Protein AF-A0A661TRE4-F1 (afdb_monomer_lite)

Radius of gyration: 36.63 Å; chains: 1; bounding box: 64×90×89 Å

Secondary structure (DSSP, 8-state):
-HHHHHHHHHHHHHHHHHHHHHHHHTTTHHHHHHHHHHTTTSEEEEEEE-SS--EEEEEEEETTEEEEEETTEEEEEE--TT---EEETTEEEEEEETTTTEEB-TTSPBP----HHHHHHHHHHHHHHHHHHHHHHHHHHHHHHHHHHHHHHHHHHHHHHHHHHHHHHHHHHHHTS--

Foldseek 3Di:
DVVVVVVVVVVVVVVVVVVVVVCVVVQCQVVQVVVQVVVVAQKEWEWEDDPPDIHIHIFGQDPQWTWTDDVVDIATWHHDPQFDFDADPNGTYWYAYNVQRATQGPVRDGDNTDPRVVVVVVVVCVVCVVVVVVVVVVVVVVVVVVVVVVVVVVVVVVVVVVVVVVVVVVVVVVVVVPD

Sequence (179 aa):
MNDFYYFLISGAVLMCVPIFFIAFFQAGFFLAWLKAKSSRGKRVLIKLLKPVRDDFTTGIIEQGFLVFGKKGNMRRIKLDNKTRIYQAWGVRGIDIHDELNAPLGADFKGVAGFDAEAFENLLTRALYRPALEENKEKMILIAIIIVGVLVVVCLGLLWSVQGQVSALGNVGTITSVVV

pLDDT: mean 81.38, std 12.64, range [40.72, 96.25]

Structure (mmCIF, N/CA/C/O backbone):
data_AF-A0A661TRE4-F1
#
_entry.id   AF-A0A661TRE4-F1
#
loop_
_atom_site.group_PDB
_atom_site.id
_atom_site.type_symbol
_atom_site.label_atom_id
_atom_site.label_alt_id
_atom_site.label_comp_id
_atom_site.label_asym_id
_atom_site.label_entity_id
_atom_site.label_seq_id
_atom_site.pdbx_PDB_ins_code
_atom_site.Cartn_x
_atom_site.Cartn_y
_atom_site.Cartn_z
_atom_site.occupancy
_atom_site.B_iso_or_equiv
_atom_site.auth_seq_id
_atom_site.auth_comp_id
_atom_site.auth_asym_id
_atom_site.auth_atom_id
_atom_site.pdbx_PDB_model_num
ATOM 1 N N . MET A 1 1 ? 34.792 -23.489 -25.581 1.00 69.38 1 MET A N 1
ATOM 2 C CA . MET A 1 1 ? 33.993 -23.282 -24.346 1.00 69.38 1 MET A CA 1
ATOM 3 C C . MET A 1 1 ? 33.406 -21.877 -24.280 1.00 69.38 1 MET A C 1
ATOM 5 O O . MET A 1 1 ? 32.226 -21.770 -23.991 1.00 69.38 1 MET A O 1
ATOM 9 N N . ASN A 1 2 ? 34.160 -20.822 -24.609 1.00 76.19 2 ASN A N 1
ATOM 10 C CA . ASN A 1 2 ? 33.664 -19.435 -24.574 1.00 76.19 2 ASN A CA 1
ATOM 11 C C . ASN A 1 2 ? 32.440 -19.184 -25.480 1.00 76.19 2 ASN A C 1
ATOM 13 O O . ASN A 1 2 ? 31.482 -18.563 -25.034 1.00 76.19 2 ASN A O 1
ATOM 17 N N . ASP A 1 3 ? 32.405 -19.754 -26.688 1.00 84.50 3 ASP A N 1
ATOM 18 C CA . ASP A 1 3 ? 31.278 -19.577 -27.628 1.00 84.50 3 ASP A CA 1
ATOM 19 C C . ASP A 1 3 ? 29.953 -20.133 -27.099 1.00 84.50 3 ASP A C 1
ATOM 21 O O . ASP A 1 3 ? 28.890 -19.550 -27.306 1.00 84.50 3 ASP A O 1
ATOM 25 N N . PHE A 1 4 ? 30.020 -21.229 -26.341 1.00 87.44 4 PHE A N 1
ATOM 26 C CA . PHE A 1 4 ? 28.850 -21.807 -25.687 1.00 87.44 4 PHE A CA 1
ATOM 27 C C . PHE A 1 4 ? 28.277 -20.857 -24.625 1.00 87.44 4 PHE A C 1
ATOM 29 O O . PHE A 1 4 ? 27.063 -20.674 -24.551 1.00 87.44 4 PHE A O 1
ATOM 36 N N . TYR A 1 5 ? 29.140 -20.189 -23.851 1.00 88.44 5 TYR A N 1
ATOM 37 C CA . TYR A 1 5 ? 28.702 -19.180 -22.885 1.00 88.44 5 TYR A CA 1
ATOM 38 C C . TYR A 1 5 ? 28.086 -17.956 -23.573 1.00 88.44 5 TYR A C 1
ATOM 40 O O . TYR A 1 5 ? 27.044 -17.481 -23.126 1.00 88.44 5 TYR A O 1
ATOM 48 N N . TYR A 1 6 ? 28.658 -17.476 -24.682 1.00 88.19 6 TYR A N 1
ATOM 49 C CA . TYR A 1 6 ? 28.082 -16.359 -25.443 1.00 88.19 6 TYR A CA 1
ATOM 50 C C . TYR A 1 6 ? 26.713 -16.697 -26.038 1.00 88.19 6 TYR A C 1
ATOM 52 O O . TYR A 1 6 ? 25.804 -15.864 -26.005 1.00 88.19 6 TYR A O 1
ATOM 60 N N . PHE A 1 7 ? 26.526 -17.925 -26.523 1.00 90.25 7 PHE A N 1
ATOM 61 C CA . PHE A 1 7 ? 25.229 -18.393 -27.008 1.00 90.25 7 PHE A CA 1
ATOM 62 C C . PHE A 1 7 ? 24.186 -18.452 -25.881 1.00 90.25 7 PHE A C 1
ATOM 64 O O . PHE A 1 7 ? 23.068 -17.961 -26.032 1.00 90.25 7 PHE A O 1
ATOM 71 N N . LEU A 1 8 ? 24.566 -18.978 -24.714 1.00 91.25 8 LEU A N 1
ATOM 72 C CA . LEU A 1 8 ? 23.664 -19.105 -23.568 1.00 91.25 8 LEU A CA 1
ATOM 73 C C . LEU A 1 8 ? 23.269 -17.727 -23.007 1.00 91.25 8 LEU A C 1
ATOM 75 O O . LEU A 1 8 ? 22.093 -17.471 -22.746 1.00 91.25 8 LEU A O 1
ATOM 79 N N . ILE A 1 9 ? 24.233 -16.809 -22.893 1.00 90.81 9 ILE A N 1
ATOM 80 C CA . ILE A 1 9 ? 23.998 -15.436 -22.427 1.00 90.81 9 ILE A CA 1
ATOM 81 C C . ILE A 1 9 ? 23.138 -14.656 -23.427 1.00 90.81 9 ILE A C 1
ATOM 83 O O . ILE A 1 9 ? 22.170 -14.018 -23.018 1.00 90.81 9 ILE A O 1
ATOM 87 N N . SER A 1 10 ? 23.445 -14.714 -24.727 1.00 86.31 10 SER A N 1
ATOM 88 C CA . SER A 1 10 ? 22.663 -13.994 -25.743 1.00 86.31 10 SER A CA 1
ATOM 89 C C . SER A 1 10 ? 21.219 -14.495 -25.816 1.00 86.31 10 SER A C 1
ATOM 91 O O . SER A 1 10 ? 20.303 -13.674 -25.865 1.00 86.31 10 SER A O 1
ATOM 93 N N . GLY A 1 11 ? 20.991 -15.808 -25.704 1.00 89.50 11 GLY A N 1
ATOM 94 C CA . GLY A 1 11 ? 19.648 -16.383 -25.604 1.00 89.50 11 GLY A CA 1
ATOM 95 C C . GLY A 1 11 ? 18.879 -15.900 -24.369 1.00 89.50 11 GLY A C 1
ATOM 96 O O . GLY A 1 11 ? 17.719 -15.499 -24.480 1.00 89.50 11 GLY A O 1
ATOM 97 N N . ALA A 1 12 ? 19.529 -15.862 -23.201 1.00 89.38 12 ALA A N 1
ATOM 98 C CA . ALA A 1 12 ? 18.910 -15.368 -21.971 1.00 89.38 12 ALA A CA 1
ATOM 99 C C . ALA A 1 12 ? 18.544 -13.876 -22.061 1.00 89.38 12 ALA A C 1
ATOM 101 O O . ALA A 1 12 ? 17.445 -13.484 -21.668 1.00 89.38 12 ALA A O 1
ATOM 102 N N . VAL A 1 13 ? 19.426 -13.042 -22.622 1.00 91.50 13 VAL A N 1
ATOM 103 C CA . VAL A 1 13 ? 19.155 -11.610 -22.830 1.00 91.50 13 VAL A CA 1
ATOM 104 C C . VAL A 1 13 ? 17.963 -11.421 -23.767 1.00 91.50 13 VAL A C 1
ATOM 106 O O . VAL A 1 13 ? 17.049 -10.662 -23.446 1.00 91.50 13 VAL A O 1
ATOM 109 N N . LEU A 1 14 ? 17.929 -12.152 -24.882 1.00 92.44 14 LEU A N 1
ATOM 110 C CA . LEU A 1 14 ? 16.877 -12.031 -25.890 1.00 92.44 14 LEU A CA 1
ATOM 111 C C . LEU A 1 14 ? 15.501 -12.450 -25.344 1.00 92.44 14 LEU A C 1
ATOM 113 O O . LEU A 1 14 ? 14.496 -11.842 -25.705 1.00 92.44 14 LEU A O 1
ATOM 117 N N . MET A 1 15 ? 15.450 -13.404 -24.405 1.00 87.81 15 MET A N 1
ATOM 118 C CA . MET A 1 15 ? 14.222 -13.755 -23.676 1.00 87.81 15 MET A CA 1
ATOM 119 C C . MET A 1 15 ? 13.816 -12.719 -22.616 1.00 87.81 15 MET A C 1
ATOM 121 O O . MET A 1 15 ? 12.625 -12.480 -22.413 1.00 87.81 15 MET A O 1
ATOM 125 N N . CYS A 1 16 ? 14.774 -12.082 -21.942 1.00 86.75 16 CYS A N 1
ATOM 126 C CA . CYS A 1 16 ? 14.491 -11.102 -20.888 1.00 86.75 16 CYS A CA 1
ATOM 127 C C . CYS A 1 16 ? 13.949 -9.770 -21.427 1.00 86.75 16 CYS A C 1
ATOM 129 O O . CYS A 1 16 ? 13.103 -9.151 -20.779 1.00 86.75 16 CYS A O 1
ATOM 131 N N . VAL A 1 17 ? 14.398 -9.330 -22.606 1.00 85.31 17 VAL A N 1
ATOM 132 C CA . VAL A 1 17 ? 13.984 -8.056 -23.223 1.00 85.31 17 VAL A CA 1
ATOM 133 C C . VAL A 1 17 ? 12.457 -7.922 -23.370 1.00 85.31 17 VAL A C 1
ATOM 135 O O . VAL A 1 17 ? 11.907 -6.954 -22.842 1.00 85.31 17 VAL A O 1
ATOM 138 N N . PRO A 1 18 ? 11.719 -8.853 -24.007 1.00 86.56 18 PRO A N 1
ATOM 139 C CA . PRO A 1 18 ? 10.269 -8.720 -24.153 1.00 86.56 18 PRO A CA 1
ATOM 140 C C . PRO A 1 18 ? 9.530 -8.769 -22.809 1.00 86.56 18 PRO A C 1
ATOM 142 O O . PRO A 1 18 ? 8.563 -8.032 -22.623 1.00 86.56 18 PRO A O 1
ATOM 145 N N . ILE A 1 19 ? 10.003 -9.564 -21.842 1.00 83.19 19 ILE A N 1
ATOM 146 C CA . ILE A 1 19 ? 9.431 -9.604 -20.484 1.00 83.19 19 ILE A CA 1
ATOM 147 C C . ILE A 1 19 ? 9.577 -8.237 -19.810 1.00 83.19 19 ILE A C 1
ATOM 149 O O . ILE A 1 19 ? 8.630 -7.741 -19.198 1.00 83.19 19 ILE A O 1
ATOM 153 N N . PHE A 1 20 ? 10.742 -7.606 -19.960 1.00 83.69 20 PHE A N 1
ATOM 154 C CA . PHE A 1 20 ? 10.994 -6.269 -19.439 1.00 83.69 20 PHE A CA 1
ATOM 155 C C . PHE A 1 20 ? 10.074 -5.226 -20.085 1.00 83.69 20 PHE A C 1
ATOM 157 O O . PHE A 1 20 ? 9.472 -4.427 -19.371 1.00 83.69 20 PHE A O 1
ATOM 164 N N . PHE A 1 21 ? 9.890 -5.269 -21.408 1.00 84.38 21 PHE A N 1
ATOM 165 C CA . PHE A 1 21 ? 8.959 -4.375 -22.103 1.00 84.38 21 PHE A CA 1
ATOM 166 C C . PHE A 1 21 ? 7.513 -4.571 -21.639 1.00 84.38 21 PHE A C 1
ATOM 168 O O . PHE A 1 21 ? 6.842 -3.591 -21.323 1.00 84.38 21 PHE A O 1
ATOM 175 N N . ILE A 1 22 ? 7.036 -5.813 -21.522 1.00 81.75 22 ILE A N 1
ATOM 176 C CA . ILE A 1 22 ? 5.688 -6.104 -21.010 1.00 81.75 22 ILE A CA 1
ATOM 177 C C . ILE A 1 22 ? 5.530 -5.561 -19.584 1.00 81.75 22 ILE A C 1
ATOM 179 O O . ILE A 1 22 ? 4.544 -4.885 -19.290 1.00 81.75 22 ILE A O 1
ATOM 183 N N . ALA A 1 23 ? 6.516 -5.786 -18.712 1.00 79.00 23 ALA A N 1
ATOM 184 C CA . ALA A 1 23 ? 6.497 -5.275 -17.344 1.00 79.00 23 ALA A CA 1
ATOM 185 C C . ALA A 1 23 ? 6.497 -3.735 -17.291 1.00 79.00 23 ALA A C 1
ATOM 187 O O . ALA A 1 23 ? 5.795 -3.155 -16.459 1.00 79.00 23 ALA A O 1
ATOM 188 N N . PHE A 1 24 ? 7.236 -3.079 -18.192 1.00 79.19 24 PHE A N 1
ATOM 189 C CA . PHE A 1 24 ? 7.282 -1.623 -18.319 1.00 79.19 24 PHE A CA 1
ATOM 190 C C . PHE A 1 24 ? 5.940 -1.047 -18.799 1.00 79.19 24 PHE A C 1
ATOM 192 O O . PHE A 1 24 ? 5.417 -0.103 -18.203 1.00 79.19 24 PHE A O 1
ATOM 199 N N . PHE A 1 25 ? 5.323 -1.653 -19.818 1.00 82.56 25 PHE A N 1
ATOM 200 C CA . PHE A 1 25 ? 4.023 -1.218 -20.336 1.00 82.56 25 PHE A CA 1
ATOM 201 C C . PHE A 1 25 ? 2.877 -1.445 -19.346 1.00 82.56 25 PHE A C 1
ATOM 203 O O . PHE A 1 25 ? 1.943 -0.645 -19.299 1.00 82.56 25 PHE A O 1
ATOM 210 N N . GLN A 1 26 ? 2.953 -2.478 -18.508 1.00 81.75 26 GLN A N 1
ATOM 211 C CA . GLN A 1 26 ? 1.895 -2.849 -17.567 1.00 81.75 26 GLN A CA 1
ATOM 212 C C . GLN A 1 26 ? 1.827 -1.997 -16.277 1.00 81.75 26 GLN A C 1
ATOM 214 O O . GLN A 1 26 ? 1.161 -2.403 -15.328 1.00 81.75 26 GLN A O 1
ATOM 219 N N . ALA A 1 27 ? 2.474 -0.822 -16.216 1.00 70.25 27 ALA A N 1
ATOM 220 C CA . ALA A 1 27 ? 2.388 0.132 -15.089 1.00 70.25 27 ALA A CA 1
ATOM 221 C C . ALA A 1 27 ? 2.507 -0.509 -13.693 1.00 70.25 27 ALA A C 1
ATOM 223 O O . ALA A 1 27 ? 1.772 -0.185 -12.767 1.00 70.25 27 ALA A O 1
ATOM 224 N N . GLY A 1 28 ? 3.435 -1.453 -13.533 1.00 81.06 28 GLY A N 1
ATOM 225 C CA . GLY A 1 28 ? 3.686 -2.078 -12.235 1.00 81.06 28 GLY A CA 1
ATOM 226 C C . GLY A 1 28 ? 2.735 -3.218 -11.855 1.00 81.06 28 GLY A C 1
ATOM 227 O O . GLY A 1 28 ? 2.978 -3.845 -10.822 1.00 81.06 28 GLY A O 1
ATOM 228 N N . PHE A 1 29 ? 1.749 -3.582 -12.692 1.00 90.94 29 PHE A N 1
ATOM 229 C CA . PHE A 1 29 ? 0.910 -4.774 -12.481 1.00 90.94 29 PHE A CA 1
ATOM 230 C C . PHE A 1 29 ? 1.757 -6.026 -12.275 1.00 90.94 29 PHE A C 1
ATOM 232 O O . PHE A 1 29 ? 1.564 -6.732 -11.291 1.00 90.94 29 PHE A O 1
ATOM 239 N N . PHE A 1 30 ? 2.728 -6.282 -13.158 1.00 90.19 30 PHE A N 1
ATOM 240 C CA . PHE A 1 30 ? 3.545 -7.493 -13.090 1.00 90.19 30 PHE A CA 1
ATOM 241 C C . PHE A 1 30 ? 4.301 -7.606 -11.760 1.00 90.19 30 PHE A C 1
ATOM 243 O O . PHE A 1 30 ? 4.285 -8.655 -11.120 1.00 90.19 30 PHE A O 1
ATOM 250 N N . LEU A 1 31 ? 4.912 -6.510 -11.298 1.00 90.50 31 LEU A N 1
ATOM 251 C CA . LEU A 1 31 ? 5.645 -6.485 -10.032 1.00 90.50 31 LEU A CA 1
ATOM 252 C C . LEU A 1 31 ? 4.707 -6.609 -8.826 1.00 90.50 31 LEU A C 1
ATOM 254 O O . LEU A 1 31 ? 5.017 -7.340 -7.883 1.00 90.50 31 LEU A O 1
ATOM 258 N N . ALA A 1 32 ? 3.554 -5.937 -8.852 1.00 92.94 32 ALA A N 1
ATOM 259 C CA . ALA A 1 32 ? 2.545 -6.051 -7.804 1.00 92.94 32 ALA A CA 1
ATOM 260 C C . ALA A 1 32 ? 1.974 -7.478 -7.732 1.00 92.94 32 ALA A C 1
ATOM 262 O O . ALA A 1 32 ? 1.893 -8.064 -6.650 1.00 92.94 32 ALA A O 1
ATOM 263 N N . TRP A 1 33 ? 1.664 -8.079 -8.881 1.00 94.00 33 TRP A N 1
ATOM 264 C CA . TRP A 1 33 ? 1.201 -9.458 -8.998 1.00 94.00 33 TRP A CA 1
ATOM 265 C C . TRP A 1 33 ? 2.259 -10.448 -8.513 1.00 94.00 33 TRP A C 1
ATOM 267 O O . TRP A 1 33 ? 1.956 -11.293 -7.673 1.00 94.00 33 TRP A O 1
ATOM 277 N N . LEU A 1 34 ? 3.513 -10.313 -8.953 1.00 92.94 34 LEU A N 1
ATOM 278 C CA . LEU A 1 34 ? 4.613 -11.183 -8.536 1.00 92.94 34 LEU A CA 1
ATOM 279 C C . LEU A 1 34 ? 4.831 -11.104 -7.018 1.00 92.94 34 LEU A C 1
ATOM 281 O O . LEU A 1 34 ? 4.997 -12.123 -6.342 1.00 92.94 34 LEU A O 1
ATOM 285 N N . LYS A 1 35 ? 4.758 -9.897 -6.449 1.00 93.06 35 LYS A N 1
ATOM 286 C CA . LYS A 1 35 ? 4.850 -9.647 -5.004 1.00 93.06 35 LYS A CA 1
ATOM 287 C C . LYS A 1 35 ? 3.658 -10.219 -4.228 1.00 93.06 35 LYS A C 1
ATOM 289 O O . LYS A 1 35 ? 3.837 -10.706 -3.111 1.00 93.06 35 LYS A O 1
ATOM 294 N N . ALA A 1 36 ? 2.452 -10.187 -4.792 1.00 94.31 36 ALA A N 1
ATOM 295 C CA . ALA A 1 36 ? 1.279 -10.832 -4.208 1.00 94.31 36 ALA A CA 1
ATOM 296 C C . ALA A 1 36 ? 1.388 -12.366 -4.285 1.00 94.31 36 ALA A C 1
ATOM 298 O O . ALA A 1 36 ? 1.178 -13.051 -3.283 1.00 94.31 36 ALA A O 1
ATOM 299 N N . LYS A 1 37 ? 1.811 -12.914 -5.429 1.00 94.75 37 LYS A N 1
ATOM 300 C CA . LYS A 1 37 ? 1.960 -14.356 -5.666 1.00 94.75 37 LYS A CA 1
ATOM 301 C C . LYS A 1 37 ? 3.023 -14.981 -4.764 1.00 94.75 37 LYS A C 1
ATOM 303 O O . LYS A 1 37 ? 2.757 -15.979 -4.097 1.00 94.75 37 LYS A O 1
ATOM 308 N N . SER A 1 38 ? 4.193 -14.351 -4.680 1.00 94.69 38 SER A N 1
ATOM 309 C CA . SER A 1 38 ? 5.295 -14.773 -3.800 1.00 94.69 38 SER A CA 1
ATOM 310 C C . SER A 1 38 ? 4.930 -14.737 -2.313 1.00 94.69 38 SER A C 1
ATOM 312 O O . SER A 1 38 ? 5.476 -15.512 -1.533 1.00 94.69 38 SER A O 1
ATOM 314 N N . SER A 1 39 ? 3.960 -13.907 -1.910 1.00 92.31 39 SER A N 1
ATOM 315 C CA . SER A 1 39 ? 3.514 -13.810 -0.513 1.00 92.31 39 SER A CA 1
ATOM 316 C C . SER A 1 39 ? 2.688 -15.005 -0.014 1.00 92.31 39 SER A C 1
ATOM 318 O O . SER A 1 39 ? 2.327 -15.032 1.164 1.00 92.31 39 SER A O 1
ATOM 320 N N . ARG A 1 40 ? 2.363 -15.972 -0.889 1.00 91.38 40 ARG A N 1
ATOM 321 C CA . ARG A 1 40 ? 1.560 -17.170 -0.574 1.00 91.38 40 ARG A CA 1
ATOM 322 C C . ARG A 1 40 ? 0.210 -16.843 0.085 1.00 91.38 40 ARG A C 1
ATOM 324 O O . ARG A 1 40 ? -0.224 -17.529 1.002 1.00 91.38 40 ARG A O 1
ATOM 331 N N . GLY A 1 41 ? -0.443 -15.771 -0.367 1.00 87.31 41 GLY A N 1
ATOM 332 C CA . GLY A 1 41 ? -1.778 -15.375 0.098 1.00 87.31 41 GLY A CA 1
ATOM 333 C C . GLY A 1 41 ? -1.810 -14.405 1.28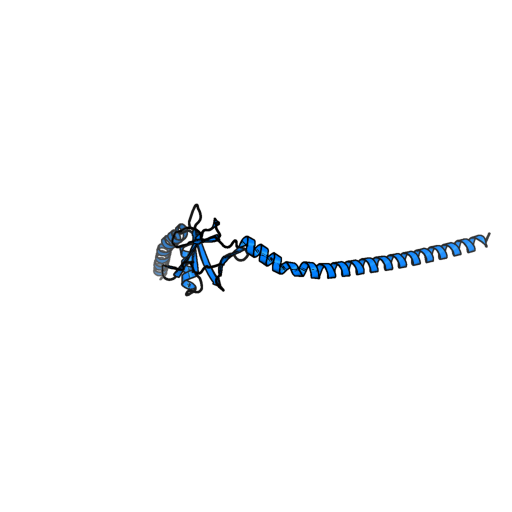2 1.00 87.31 41 GLY A C 1
ATOM 334 O O . GLY A 1 41 ? -2.899 -13.990 1.671 1.00 87.31 41 GLY A O 1
ATOM 335 N N . LYS A 1 42 ? -0.654 -13.992 1.825 1.00 91.50 42 LYS A N 1
ATOM 336 C CA . LYS A 1 42 ? -0.587 -12.949 2.868 1.00 91.50 42 LYS A CA 1
ATOM 337 C C . LYS A 1 42 ? -0.894 -11.549 2.332 1.00 91.50 42 LYS A C 1
ATOM 339 O O . LYS A 1 42 ? -1.418 -10.713 3.059 1.00 91.50 42 LYS A O 1
ATOM 344 N N . ARG A 1 43 ? -0.537 -11.280 1.073 1.00 95.56 43 ARG A N 1
ATOM 345 C CA . ARG A 1 43 ? -0.802 -10.007 0.396 1.00 95.56 43 ARG A CA 1
ATOM 346 C C . ARG A 1 43 ? -1.921 -10.149 -0.617 1.00 95.56 43 ARG A C 1
ATOM 348 O O . ARG A 1 43 ? -2.097 -11.198 -1.235 1.00 95.56 43 ARG A O 1
ATOM 355 N N . VAL A 1 44 ? -2.623 -9.045 -0.806 1.00 95.44 44 VAL A N 1
ATOM 356 C CA . VAL A 1 44 ? -3.715 -8.898 -1.760 1.00 95.44 44 VAL A CA 1
ATOM 357 C C . VAL A 1 44 ? -3.276 -7.913 -2.835 1.00 95.44 44 VAL A C 1
ATOM 359 O O . VAL A 1 44 ? -2.640 -6.900 -2.534 1.00 95.44 44 VAL A O 1
ATOM 362 N N . LEU A 1 45 ? -3.566 -8.243 -4.089 1.00 96.25 45 LEU A N 1
ATOM 363 C CA . LEU A 1 45 ? -3.378 -7.351 -5.222 1.00 96.25 45 LEU A CA 1
ATOM 364 C C . LEU A 1 45 ? -4.498 -6.311 -5.204 1.00 96.25 45 LEU A C 1
ATOM 366 O O . LEU A 1 45 ? -5.672 -6.656 -5.117 1.00 96.25 45 LEU A O 1
ATOM 370 N N . ILE A 1 46 ? -4.132 -5.042 -5.263 1.00 95.06 46 ILE A N 1
ATOM 371 C CA . ILE A 1 46 ? -5.063 -3.925 -5.238 1.00 95.06 46 ILE A CA 1
ATOM 372 C C . ILE A 1 46 ? -5.025 -3.258 -6.601 1.00 95.06 46 ILE A C 1
ATOM 374 O O . ILE A 1 46 ? -3.955 -2.831 -7.044 1.00 95.06 46 ILE A O 1
ATOM 378 N N . LYS A 1 47 ? -6.191 -3.141 -7.229 1.00 93.94 47 LYS A N 1
ATOM 379 C CA . LYS A 1 47 ? -6.403 -2.314 -8.411 1.00 93.94 47 LYS A CA 1
ATOM 380 C C . LYS A 1 47 ? -6.961 -0.964 -7.962 1.00 93.94 47 LYS A C 1
ATOM 382 O O . LYS A 1 47 ? -8.074 -0.897 -7.448 1.00 93.94 47 LYS A O 1
ATOM 387 N N . LEU A 1 48 ? -6.178 0.094 -8.127 1.00 92.69 48 LEU A N 1
ATOM 388 C CA . LEU A 1 48 ? -6.582 1.469 -7.854 1.00 92.69 48 LEU A CA 1
ATOM 389 C C . LEU A 1 48 ? -7.163 2.068 -9.131 1.00 92.69 48 LEU A C 1
ATOM 391 O O . LEU A 1 48 ? -6.439 2.305 -10.099 1.00 92.69 48 LEU A O 1
ATOM 395 N N . LEU A 1 49 ? -8.469 2.310 -9.119 1.00 90.62 49 LEU A N 1
ATOM 396 C CA . LEU A 1 49 ? -9.174 3.004 -10.183 1.00 90.62 49 LEU A CA 1
ATOM 397 C C . LEU A 1 49 ? -8.879 4.504 -10.056 1.00 90.62 49 LEU A C 1
ATOM 399 O O . LEU A 1 49 ? -9.301 5.141 -9.086 1.00 90.62 49 LEU A O 1
ATOM 403 N N . LYS A 1 50 ? -8.129 5.050 -11.016 1.00 88.81 50 LYS A N 1
ATOM 404 C CA . LYS A 1 50 ? -7.872 6.492 -11.155 1.00 88.81 50 LYS A CA 1
ATOM 405 C C . LYS A 1 50 ? -8.514 6.994 -12.452 1.00 88.81 50 LYS A C 1
ATOM 407 O O . LYS A 1 50 ? -8.606 6.211 -13.396 1.00 88.81 50 LYS A O 1
ATOM 412 N N . PRO A 1 51 ? -8.857 8.290 -12.564 1.00 84.38 51 PRO A N 1
ATOM 413 C CA . PRO A 1 51 ? -9.519 8.828 -13.758 1.00 84.38 51 PRO A CA 1
ATOM 414 C C . PRO A 1 51 ? -8.745 8.614 -15.065 1.00 84.38 51 PRO A C 1
ATOM 416 O O . PRO A 1 51 ? -9.341 8.443 -16.122 1.00 84.38 51 PRO A O 1
ATOM 419 N N . VAL A 1 52 ? -7.410 8.639 -14.997 1.00 84.44 52 VAL A N 1
ATOM 420 C CA . VAL A 1 52 ? -6.541 8.582 -16.184 1.00 84.44 52 VAL A CA 1
ATOM 421 C C . VAL A 1 52 ? -6.073 7.161 -16.487 1.00 84.44 52 VAL A C 1
ATOM 423 O O . VAL A 1 52 ? -5.985 6.768 -17.649 1.00 84.44 52 VAL A O 1
ATOM 426 N N . ARG A 1 53 ? -5.700 6.398 -15.455 1.00 83.94 53 ARG A N 1
ATOM 427 C CA . ARG A 1 53 ? -5.073 5.085 -15.622 1.00 83.94 53 ARG A CA 1
ATOM 428 C C . ARG A 1 53 ? -5.174 4.244 -14.360 1.00 83.94 53 ARG A C 1
ATOM 430 O O . ARG A 1 53 ? -4.790 4.705 -13.289 1.00 83.94 53 ARG A O 1
ATOM 437 N N . ASP A 1 54 ? -5.564 2.987 -14.527 1.00 89.69 54 ASP A N 1
ATOM 438 C CA . ASP A 1 54 ? -5.539 2.003 -13.449 1.00 89.69 54 ASP A CA 1
ATOM 439 C C . ASP A 1 54 ? -4.109 1.764 -12.951 1.00 89.69 54 ASP A C 1
ATOM 441 O O . ASP A 1 54 ? -3.187 1.514 -13.734 1.00 89.69 54 ASP A O 1
ATOM 445 N N . ASP A 1 55 ? -3.941 1.828 -11.636 1.00 91.25 55 ASP A N 1
ATOM 446 C CA . ASP A 1 55 ? -2.674 1.590 -10.951 1.00 91.25 55 ASP A CA 1
ATOM 447 C C . ASP A 1 55 ? -2.772 0.305 -10.118 1.00 91.25 55 ASP A C 1
ATOM 449 O O . ASP A 1 55 ? -3.848 -0.073 -9.649 1.00 91.25 55 ASP A O 1
ATOM 453 N N . PHE A 1 56 ? -1.654 -0.392 -9.935 1.00 93.19 56 PHE A N 1
ATOM 454 C CA . PHE A 1 56 ? -1.624 -1.682 -9.251 1.00 93.19 56 PHE A CA 1
ATOM 455 C C . PHE A 1 56 ? -0.640 -1.663 -8.094 1.00 93.19 56 PHE A C 1
ATOM 457 O O . PHE A 1 56 ? 0.550 -1.389 -8.243 1.00 93.19 56 PHE A O 1
ATOM 464 N N . THR A 1 57 ? -1.133 -2.028 -6.917 1.00 93.81 57 THR A N 1
ATOM 465 C CA . THR A 1 57 ? -0.321 -2.100 -5.704 1.00 93.81 57 THR A CA 1
ATOM 466 C C . THR A 1 57 ? -0.630 -3.360 -4.908 1.00 93.81 57 THR A C 1
ATOM 468 O O . THR A 1 57 ? -1.495 -4.156 -5.259 1.00 93.81 57 THR A O 1
ATOM 471 N N . THR A 1 58 ? 0.121 -3.590 -3.839 1.00 95.44 58 THR A N 1
ATOM 472 C CA . THR A 1 58 ? -0.104 -4.714 -2.926 1.00 95.44 58 THR A CA 1
ATOM 473 C C . THR A 1 58 ? -0.451 -4.192 -1.547 1.00 95.44 58 THR A C 1
ATOM 475 O O . THR A 1 58 ? 0.275 -3.338 -1.035 1.00 95.44 58 THR A O 1
ATOM 478 N N . GLY A 1 59 ? -1.471 -4.767 -0.922 1.00 95.19 59 GLY A N 1
ATOM 479 C CA . GLY A 1 59 ? -1.824 -4.506 0.469 1.00 95.19 59 GLY A CA 1
ATOM 480 C C . GLY A 1 59 ? -1.833 -5.765 1.323 1.00 95.19 59 GLY A C 1
ATOM 481 O O . GLY A 1 59 ? -1.631 -6.880 0.833 1.00 95.19 59 GLY A O 1
ATOM 482 N N . ILE A 1 60 ? -2.068 -5.571 2.613 1.00 95.31 60 ILE A N 1
ATOM 483 C CA . ILE A 1 60 ? -2.276 -6.630 3.601 1.00 95.31 60 ILE A CA 1
ATOM 484 C C . ILE A 1 60 ? -3.633 -6.374 4.254 1.00 95.31 60 ILE A C 1
ATOM 486 O O . ILE A 1 60 ? -4.001 -5.224 4.489 1.00 95.31 60 ILE A O 1
ATOM 490 N N . ILE A 1 61 ? -4.388 -7.441 4.504 1.00 93.69 61 ILE A N 1
ATOM 491 C CA . ILE A 1 61 ? -5.625 -7.360 5.278 1.00 93.69 61 ILE A CA 1
ATOM 492 C C . ILE A 1 61 ? -5.283 -7.679 6.730 1.00 93.69 61 ILE A C 1
ATOM 494 O O . ILE A 1 61 ? -4.912 -8.810 7.037 1.00 93.69 61 ILE A O 1
ATOM 498 N N . GLU A 1 62 ? -5.427 -6.697 7.612 1.00 92.06 62 GLU A N 1
ATOM 499 C CA . GLU A 1 62 ? -5.189 -6.836 9.048 1.00 92.06 62 GLU A CA 1
ATOM 500 C C . GLU A 1 62 ? -6.413 -6.318 9.803 1.00 92.06 62 GLU A C 1
ATOM 502 O O . GLU A 1 62 ? -6.847 -5.189 9.595 1.00 92.06 62 GLU A O 1
ATOM 507 N N . GLN A 1 63 ? -6.998 -7.158 10.663 1.00 90.94 63 GLN A N 1
ATOM 508 C CA . GLN A 1 63 ? -8.110 -6.778 11.552 1.00 90.94 63 GLN A CA 1
ATOM 509 C C . GLN A 1 63 ? -9.322 -6.141 10.834 1.00 90.94 63 GLN A C 1
ATOM 511 O O . GLN A 1 63 ? -9.963 -5.236 11.35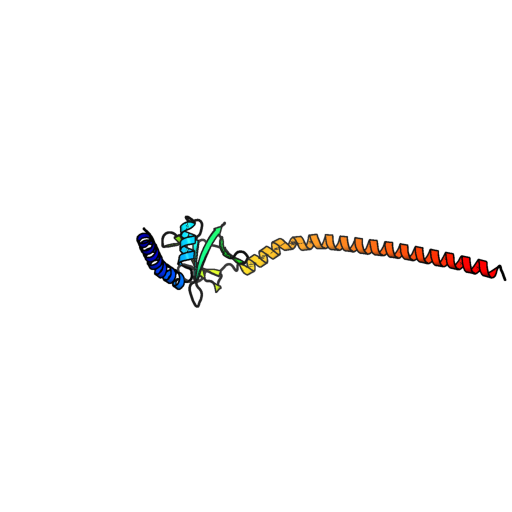9 1.00 90.94 63 GLN A O 1
ATOM 516 N N . GLY A 1 64 ? -9.642 -6.596 9.617 1.00 89.50 64 GLY A N 1
ATOM 517 C CA . GLY A 1 64 ? -10.751 -6.042 8.823 1.00 89.50 64 GLY A CA 1
ATOM 518 C C . GLY A 1 64 ? -10.424 -4.727 8.104 1.00 89.50 64 GLY A C 1
ATOM 519 O O . GLY A 1 64 ? -11.300 -4.135 7.478 1.00 89.50 64 GLY A O 1
ATOM 520 N N . PHE A 1 65 ? -9.169 -4.282 8.139 1.00 90.12 65 PHE A N 1
ATOM 521 C CA . PHE A 1 65 ? -8.679 -3.152 7.361 1.00 90.12 65 PHE A CA 1
ATOM 522 C C . PHE A 1 65 ? -7.759 -3.633 6.247 1.00 90.12 65 PHE A C 1
ATOM 524 O O . PHE A 1 65 ? -6.915 -4.508 6.434 1.00 90.12 65 PHE A O 1
ATOM 531 N N . LEU A 1 66 ? -7.903 -3.025 5.078 1.00 93.44 66 LEU A N 1
ATOM 532 C CA . LEU A 1 66 ? -6.953 -3.128 3.990 1.00 93.44 66 LEU A CA 1
ATOM 533 C C . LEU A 1 66 ? -5.900 -2.036 4.156 1.00 93.44 66 LEU A C 1
ATOM 535 O O . LEU A 1 66 ? -6.207 -0.850 4.050 1.00 93.44 66 LEU A O 1
ATOM 539 N N . VAL A 1 67 ? -4.663 -2.447 4.416 1.00 93.31 67 VAL A N 1
ATOM 540 C CA . VAL A 1 67 ? -3.521 -1.554 4.618 1.00 93.31 67 VAL A CA 1
ATOM 541 C C . VAL A 1 67 ? -2.611 -1.623 3.399 1.00 93.31 67 VAL A C 1
ATOM 543 O O . VAL A 1 67 ? -2.126 -2.698 3.033 1.00 93.31 67 VAL A O 1
ATOM 546 N N . PHE A 1 68 ? -2.370 -0.486 2.753 1.00 93.44 68 PHE A N 1
ATOM 547 C CA . PHE A 1 68 ? -1.518 -0.394 1.568 1.00 93.44 68 PHE A CA 1
ATOM 548 C C . PHE A 1 68 ? -0.884 0.992 1.444 1.00 93.44 68 PHE A C 1
ATOM 550 O O . PHE A 1 68 ? -1.393 1.971 1.972 1.00 93.44 68 PHE A O 1
ATOM 557 N N . GLY A 1 69 ? 0.246 1.086 0.746 1.00 88.44 69 GLY A N 1
ATOM 558 C CA . GLY A 1 69 ? 0.986 2.339 0.593 1.00 88.44 69 GLY A CA 1
ATOM 559 C C . GLY A 1 69 ? 2.486 2.159 0.793 1.00 88.44 69 GLY A C 1
ATOM 560 O O . GLY A 1 69 ? 2.997 1.037 0.875 1.00 88.44 69 GLY A O 1
ATOM 561 N N . LYS A 1 70 ? 3.209 3.278 0.834 1.00 84.00 70 LYS A N 1
ATOM 562 C CA . LYS A 1 70 ? 4.649 3.303 1.127 1.00 84.00 70 LYS A CA 1
ATOM 563 C C . LYS A 1 70 ? 4.861 3.581 2.616 1.00 84.00 70 LYS A C 1
ATOM 565 O O . LYS A 1 70 ? 4.004 4.154 3.283 1.00 84.00 70 LYS A O 1
ATOM 570 N N . LYS A 1 71 ? 6.024 3.192 3.146 1.00 76.31 71 LYS A N 1
ATOM 571 C CA . LYS A 1 71 ? 6.420 3.517 4.526 1.00 76.31 71 LYS A CA 1
ATOM 572 C C . LYS A 1 71 ? 6.360 5.044 4.712 1.00 76.31 71 LYS A C 1
ATOM 574 O O . LYS A 1 71 ? 7.040 5.753 3.980 1.00 76.31 71 LYS A O 1
ATOM 579 N N . GLY A 1 72 ? 5.527 5.518 5.640 1.00 74.62 72 GLY A N 1
ATOM 580 C CA . GLY A 1 72 ? 5.276 6.947 5.891 1.00 74.62 72 GLY A CA 1
ATOM 581 C C . GLY A 1 72 ? 3.997 7.521 5.262 1.00 74.62 72 GLY A C 1
ATOM 582 O O . GLY A 1 72 ? 3.595 8.608 5.645 1.00 74.62 72 GLY A O 1
ATOM 583 N N . ASN A 1 73 ? 3.337 6.803 4.347 1.00 82.81 73 ASN A N 1
ATOM 584 C CA . ASN A 1 73 ? 2.024 7.169 3.802 1.00 82.81 73 ASN A CA 1
ATOM 585 C C . ASN A 1 73 ? 1.209 5.886 3.569 1.00 82.81 73 ASN A C 1
ATOM 587 O O . ASN A 1 73 ? 1.108 5.368 2.450 1.00 82.81 73 ASN A O 1
ATOM 591 N N . MET A 1 74 ? 0.757 5.300 4.679 1.00 85.75 74 MET A N 1
ATOM 592 C CA . MET A 1 74 ? -0.009 4.057 4.704 1.00 85.75 74 MET A CA 1
ATOM 593 C C . MET A 1 74 ? -1.492 4.397 4.710 1.00 85.75 74 MET A C 1
ATOM 595 O O . MET A 1 74 ? -2.006 4.918 5.692 1.00 85.75 74 MET A O 1
ATOM 599 N N . ARG A 1 75 ? -2.197 4.033 3.646 1.00 87.56 75 ARG A N 1
ATOM 600 C CA . ARG A 1 75 ? -3.650 4.138 3.591 1.00 87.56 75 ARG A CA 1
ATOM 601 C C . ARG A 1 75 ? -4.276 2.923 4.255 1.00 87.56 75 ARG A C 1
ATOM 603 O O . ARG A 1 75 ? -3.811 1.791 4.083 1.00 87.56 75 ARG A O 1
ATOM 610 N N . ARG A 1 76 ? -5.339 3.165 5.018 1.00 89.38 76 ARG A N 1
ATOM 611 C CA . ARG A 1 76 ? -6.141 2.131 5.673 1.00 89.38 76 ARG A CA 1
ATOM 612 C C . ARG A 1 76 ? -7.585 2.279 5.240 1.00 89.38 76 ARG A C 1
ATOM 614 O O . ARG A 1 76 ? -8.200 3.303 5.502 1.00 89.38 76 ARG A O 1
ATOM 621 N N . ILE A 1 77 ? -8.124 1.249 4.606 1.00 89.12 77 ILE A N 1
ATOM 622 C CA . ILE A 1 77 ? -9.518 1.226 4.168 1.00 89.12 77 ILE A CA 1
ATOM 623 C C . ILE A 1 77 ? -10.240 0.140 4.948 1.00 89.12 77 ILE A C 1
ATOM 625 O O . ILE A 1 77 ? -9.817 -1.016 4.953 1.00 89.12 77 ILE A O 1
ATOM 629 N N . LYS A 1 78 ? -11.326 0.506 5.631 1.00 88.56 78 LYS A N 1
ATOM 630 C CA . LYS A 1 78 ? -12.171 -0.465 6.325 1.00 88.56 78 LYS A CA 1
ATOM 631 C C . LYS A 1 78 ? -12.867 -1.350 5.291 1.00 88.56 78 LYS A C 1
ATOM 633 O O . LYS A 1 78 ? -13.531 -0.843 4.390 1.00 88.56 78 LYS A O 1
ATOM 638 N N . LEU A 1 79 ? -12.717 -2.662 5.425 1.00 88.69 79 LEU A N 1
ATOM 639 C CA . LEU A 1 79 ? -13.427 -3.622 4.591 1.00 88.69 79 LEU A CA 1
ATOM 640 C C . LEU A 1 79 ? -14.801 -3.865 5.212 1.00 88.69 79 LEU A C 1
ATOM 642 O O . LEU A 1 79 ? -14.904 -4.367 6.329 1.00 88.69 79 LEU A O 1
ATOM 646 N N . ASP A 1 80 ? -15.854 -3.489 4.493 1.00 85.44 80 ASP A N 1
ATOM 647 C CA . ASP A 1 80 ? -17.217 -3.877 4.851 1.00 85.44 80 ASP A CA 1
ATOM 648 C C . ASP A 1 80 ? -17.502 -5.315 4.386 1.00 85.44 80 ASP A C 1
ATOM 650 O O . ASP A 1 80 ? -16.857 -5.807 3.456 1.00 85.44 80 ASP A O 1
ATOM 654 N N . ASN A 1 81 ? -18.513 -5.969 4.963 1.00 82.06 81 ASN A N 1
ATOM 655 C CA . ASN A 1 81 ? -18.953 -7.317 4.573 1.00 82.06 81 ASN A CA 1
ATOM 656 C C . ASN A 1 81 ? -19.385 -7.400 3.098 1.00 82.06 81 ASN A C 1
ATOM 658 O O . ASN A 1 81 ? -19.405 -8.478 2.512 1.00 82.06 81 ASN A O 1
ATOM 662 N N . LYS A 1 82 ? -19.713 -6.257 2.487 1.00 80.69 82 LYS A N 1
ATOM 663 C CA . LYS A 1 82 ? -20.056 -6.134 1.064 1.00 80.69 82 LYS A CA 1
ATOM 664 C C . LYS A 1 82 ? -18.834 -6.047 0.144 1.00 80.69 82 LYS A C 1
ATOM 666 O O . LYS A 1 82 ? -18.991 -6.065 -1.075 1.00 80.69 82 LYS A O 1
ATOM 671 N N . THR A 1 83 ? -17.627 -5.939 0.699 1.00 84.94 83 THR A N 1
ATOM 672 C CA . THR A 1 83 ? -16.399 -5.818 -0.091 1.00 84.94 83 THR A CA 1
ATOM 673 C C . THR A 1 83 ? -16.091 -7.138 -0.776 1.00 84.94 83 THR A C 1
ATOM 675 O O . THR A 1 83 ? -15.841 -8.156 -0.128 1.00 84.94 83 THR A O 1
ATOM 678 N N . ARG A 1 84 ? -16.066 -7.125 -2.107 1.00 85.00 84 ARG A N 1
ATOM 679 C CA . ARG A 1 84 ? -15.783 -8.324 -2.884 1.00 85.00 84 ARG A CA 1
ATOM 680 C C . ARG A 1 84 ? -14.279 -8.530 -3.000 1.00 85.00 84 ARG A C 1
ATOM 682 O O . ARG A 1 84 ? -13.593 -7.808 -3.715 1.00 85.00 84 ARG A O 1
ATOM 689 N N . ILE A 1 85 ? -13.780 -9.566 -2.334 1.00 91.75 85 ILE A N 1
ATOM 690 C CA . ILE A 1 85 ? -12.427 -10.071 -2.563 1.00 91.75 85 ILE A CA 1
ATOM 691 C C . ILE A 1 85 ? -12.534 -11.173 -3.610 1.00 91.75 85 ILE A C 1
ATOM 693 O O . ILE A 1 85 ? -13.118 -12.222 -3.343 1.00 91.75 85 ILE A O 1
ATOM 697 N N . TYR A 1 86 ? -11.996 -10.939 -4.800 1.00 93.00 86 TYR A N 1
ATOM 698 C CA . TYR A 1 86 ? -11.989 -11.935 -5.868 1.00 93.00 86 TYR A CA 1
ATOM 699 C C . TYR A 1 86 ? -10.641 -12.655 -5.934 1.00 93.00 86 TYR A C 1
ATOM 701 O O . TYR A 1 86 ? -9.654 -12.234 -5.330 1.00 93.00 86 TYR A O 1
ATOM 709 N N . GLN A 1 87 ? -10.591 -13.772 -6.653 1.00 92.44 87 GLN A N 1
ATOM 710 C CA . GLN A 1 87 ? -9.351 -14.484 -6.930 1.00 92.44 87 GLN A CA 1
ATOM 711 C C . GLN A 1 87 ? -9.133 -14.502 -8.439 1.00 92.44 87 GLN A C 1
ATOM 713 O O . GLN A 1 87 ? -9.930 -15.072 -9.177 1.00 92.44 87 GLN A O 1
ATOM 718 N N . ALA A 1 88 ? -8.058 -13.867 -8.894 1.00 87.88 88 ALA A N 1
ATOM 719 C CA . ALA A 1 88 ? -7.675 -13.809 -10.300 1.00 87.88 88 ALA A CA 1
ATOM 720 C C . ALA A 1 88 ? -6.192 -14.154 -10.430 1.00 87.88 88 ALA A C 1
ATOM 722 O O . ALA A 1 88 ? -5.389 -13.797 -9.568 1.00 87.88 88 ALA A O 1
ATOM 723 N N . TRP A 1 89 ? -5.822 -14.908 -11.470 1.00 89.62 89 TRP A N 1
ATOM 724 C CA . TRP A 1 89 ? -4.431 -15.325 -11.728 1.00 89.62 89 TRP A CA 1
ATOM 725 C C . TRP A 1 89 ? -3.730 -15.959 -10.508 1.00 89.62 89 TRP A C 1
ATOM 727 O O . TRP A 1 89 ? -2.524 -15.812 -10.285 1.00 89.62 89 TRP A O 1
ATOM 737 N N . GLY A 1 90 ? -4.511 -16.657 -9.677 1.00 91.19 90 GLY A N 1
ATOM 738 C CA . GLY A 1 90 ? -4.046 -17.317 -8.461 1.00 91.19 90 GLY A CA 1
ATOM 739 C C . GLY A 1 90 ? -3.540 -16.373 -7.363 1.00 91.19 90 GLY A C 1
ATOM 740 O O . GLY A 1 90 ? -2.729 -16.818 -6.547 1.00 91.19 90 GLY A O 1
ATOM 741 N N . VAL A 1 91 ? -3.987 -15.113 -7.347 1.00 94.94 91 VAL A N 1
ATOM 742 C CA . VAL A 1 91 ? -3.814 -14.145 -6.252 1.00 94.94 91 VAL A CA 1
ATOM 743 C C . VAL A 1 91 ? -5.171 -13.564 -5.842 1.00 94.94 91 VAL A C 1
ATOM 745 O O . VAL A 1 91 ? -6.102 -13.514 -6.645 1.00 94.94 91 VAL A O 1
ATOM 748 N N . ARG A 1 92 ? -5.306 -13.149 -4.578 1.00 95.31 92 ARG A N 1
ATOM 749 C CA . ARG A 1 92 ? -6.496 -12.420 -4.113 1.00 95.31 92 ARG A CA 1
ATOM 750 C C . ARG A 1 92 ? -6.424 -10.983 -4.626 1.00 95.31 92 ARG A C 1
ATOM 752 O O . ARG A 1 92 ? -5.360 -10.375 -4.518 1.00 95.31 92 ARG A O 1
ATOM 759 N N . GLY A 1 93 ? -7.526 -10.473 -5.159 1.00 94.38 93 GLY A N 1
ATOM 760 C CA . GLY A 1 93 ? -7.674 -9.141 -5.734 1.00 94.38 93 GLY A CA 1
ATOM 761 C C . GLY A 1 93 ? -8.775 -8.334 -5.044 1.00 94.38 93 GLY A C 1
ATOM 762 O O . GLY A 1 93 ? -9.783 -8.905 -4.618 1.00 94.38 93 GLY A O 1
ATOM 763 N N . ILE A 1 94 ? -8.566 -7.024 -4.917 1.00 94.75 94 ILE A N 1
ATOM 764 C CA . ILE A 1 94 ? -9.562 -6.040 -4.469 1.00 94.75 94 ILE A CA 1
ATOM 765 C C . ILE A 1 94 ? -9.464 -4.812 -5.371 1.00 94.75 94 ILE A C 1
ATOM 767 O O . ILE A 1 94 ? -8.366 -4.315 -5.627 1.00 94.75 94 ILE A O 1
ATOM 771 N N . ASP A 1 95 ? -10.617 -4.302 -5.790 1.00 93.50 95 ASP A N 1
ATOM 772 C CA . ASP A 1 95 ? -10.711 -3.066 -6.559 1.00 93.50 95 ASP A CA 1
ATOM 773 C C . ASP A 1 95 ? -11.080 -1.909 -5.623 1.00 93.50 95 ASP A C 1
ATOM 775 O O . ASP A 1 95 ? -11.970 -2.031 -4.776 1.00 93.50 95 ASP A O 1
ATOM 779 N N . ILE A 1 96 ? -10.376 -0.788 -5.752 1.00 91.88 96 ILE A N 1
ATOM 780 C CA . ILE A 1 96 ? -10.523 0.394 -4.899 1.00 91.88 96 ILE A CA 1
ATOM 781 C C . ILE A 1 96 ? -10.636 1.626 -5.784 1.00 91.88 96 ILE A C 1
ATOM 783 O O . ILE A 1 96 ? -9.879 1.777 -6.740 1.00 91.88 96 ILE A O 1
ATOM 787 N N . HIS A 1 97 ? -11.540 2.532 -5.434 1.00 90.62 97 HIS A N 1
ATOM 788 C CA . HIS A 1 97 ? -11.608 3.853 -6.041 1.00 90.62 97 HIS A CA 1
ATOM 789 C C . HIS A 1 97 ? -10.612 4.792 -5.346 1.00 90.62 97 HIS A C 1
ATOM 791 O O . HIS A 1 97 ? -10.730 5.009 -4.139 1.00 90.62 97 HIS A O 1
ATOM 797 N N . ASP A 1 98 ? -9.641 5.345 -6.082 1.00 88.12 98 ASP A N 1
ATOM 798 C CA . ASP A 1 98 ? -8.542 6.131 -5.491 1.00 88.12 98 ASP A CA 1
ATOM 799 C C . ASP A 1 98 ? -9.046 7.436 -4.853 1.00 88.12 98 ASP A C 1
ATOM 801 O O . ASP A 1 98 ? -8.675 7.756 -3.730 1.00 88.12 98 ASP A O 1
ATOM 805 N N . GLU A 1 99 ? -9.956 8.147 -5.527 1.00 85.38 99 GLU A N 1
ATOM 806 C CA . GLU A 1 99 ? -10.492 9.429 -5.032 1.00 85.38 99 GLU A CA 1
ATOM 807 C C . GLU A 1 99 ? -11.404 9.280 -3.809 1.00 85.38 99 GLU A C 1
ATOM 809 O O . GLU A 1 99 ? -11.355 10.088 -2.889 1.00 85.38 99 GLU A O 1
ATOM 814 N N . LEU A 1 100 ? -12.229 8.229 -3.781 1.00 83.25 100 LEU A N 1
ATOM 815 C CA . LEU A 1 100 ? -13.189 7.992 -2.699 1.00 83.25 100 LEU A CA 1
ATOM 816 C C . LEU A 1 100 ? -12.584 7.183 -1.544 1.00 83.25 100 LEU A C 1
ATOM 818 O O . LEU A 1 100 ? -13.263 6.966 -0.542 1.00 83.25 100 LEU A O 1
ATOM 822 N N . ASN A 1 101 ? -11.349 6.686 -1.698 1.00 85.00 101 ASN A N 1
ATOM 823 C CA . ASN A 1 101 ? -10.685 5.770 -0.766 1.00 85.00 101 ASN A CA 1
ATOM 824 C C . ASN A 1 101 ? -11.609 4.631 -0.292 1.00 85.00 101 ASN A C 1
ATOM 826 O O . ASN A 1 101 ? -11.661 4.276 0.887 1.00 85.00 101 ASN A O 1
ATOM 830 N N . ALA A 1 102 ? -12.353 4.047 -1.232 1.00 87.31 102 ALA A N 1
ATOM 831 C CA . ALA A 1 102 ? -13.394 3.072 -0.943 1.00 87.31 102 ALA A CA 1
ATOM 832 C C . ALA A 1 102 ? -13.229 1.798 -1.773 1.00 87.31 102 ALA A C 1
ATOM 834 O O . ALA A 1 102 ? -12.861 1.883 -2.950 1.00 87.31 102 ALA A O 1
ATOM 835 N N . PRO A 1 103 ? -13.548 0.617 -1.211 1.00 89.12 103 PRO A N 1
ATOM 836 C CA . PRO A 1 103 ? -13.651 -0.585 -2.016 1.00 89.12 103 PRO A CA 1
ATOM 837 C C . PRO A 1 103 ? -14.811 -0.442 -3.008 1.00 89.12 103 PRO A C 1
ATOM 839 O O . PRO A 1 103 ? -15.885 0.072 -2.679 1.00 89.12 103 PRO A O 1
ATOM 842 N N . LEU A 1 104 ? -14.591 -0.905 -4.234 1.00 85.62 104 LEU A N 1
ATOM 843 C CA . LEU A 1 104 ? -15.621 -0.931 -5.264 1.00 85.62 104 LEU A CA 1
ATOM 844 C C . LEU A 1 104 ? -16.619 -2.058 -4.970 1.00 85.62 104 LEU A C 1
ATOM 846 O O . LEU A 1 104 ? -16.241 -3.200 -4.694 1.00 85.62 104 LEU A O 1
ATOM 850 N N . GLY A 1 105 ? -17.910 -1.721 -5.012 1.00 78.94 105 GLY A N 1
ATOM 851 C CA . GLY A 1 105 ? -18.986 -2.707 -4.957 1.00 78.94 105 GLY A CA 1
ATOM 852 C C . GLY A 1 105 ? -19.133 -3.474 -6.275 1.00 78.94 105 GLY A C 1
ATOM 853 O O . GLY A 1 105 ? -18.487 -3.158 -7.273 1.00 78.94 105 GLY A O 1
ATOM 854 N N . ALA A 1 106 ? -20.036 -4.459 -6.302 1.00 74.62 106 ALA A N 1
ATOM 855 C CA . ALA A 1 106 ? -20.357 -5.210 -7.523 1.00 74.62 106 ALA A CA 1
ATOM 856 C C . ALA A 1 106 ? -20.865 -4.312 -8.668 1.00 74.62 106 ALA A C 1
ATOM 858 O O . ALA A 1 106 ? -20.630 -4.615 -9.833 1.00 74.62 106 ALA A O 1
ATOM 859 N N . ASP A 1 107 ? -21.493 -3.187 -8.322 1.00 76.31 107 ASP A N 1
ATOM 860 C CA . ASP A 1 107 ? -22.051 -2.222 -9.273 1.00 76.31 107 ASP A CA 1
ATOM 861 C C . ASP A 1 107 ? -21.016 -1.207 -9.789 1.00 76.31 107 ASP A C 1
ATOM 863 O O . ASP A 1 107 ? -21.391 -0.215 -10.409 1.00 76.31 107 ASP A O 1
ATOM 867 N N . PHE A 1 108 ? -19.726 -1.384 -9.466 1.00 65.75 108 PHE A N 1
ATOM 868 C CA . PHE A 1 108 ? -18.638 -0.431 -9.747 1.00 65.75 108 PHE A CA 1
ATOM 869 C C . PHE A 1 108 ? -18.849 0.982 -9.176 1.00 65.75 108 PHE A C 1
ATOM 871 O O . PHE A 1 108 ? -18.083 1.899 -9.460 1.00 65.75 108 PHE A O 1
ATOM 878 N N . LYS A 1 109 ? -19.859 1.167 -8.324 1.00 68.62 109 LYS A N 1
ATOM 879 C CA . LYS A 1 109 ? -20.035 2.377 -7.525 1.00 68.62 109 LYS A CA 1
ATOM 880 C C . LYS A 1 109 ? -19.190 2.250 -6.261 1.00 68.62 109 LYS A C 1
ATOM 882 O O . LYS A 1 109 ? -19.197 1.203 -5.606 1.00 68.62 109 LYS A O 1
ATOM 887 N N . GLY A 1 110 ? -18.449 3.306 -5.929 1.00 58.94 110 GLY A N 1
ATOM 888 C CA . GLY A 1 110 ? -17.756 3.393 -4.647 1.00 58.94 110 GLY A CA 1
ATOM 889 C C . GLY A 1 110 ? -18.782 3.337 -3.517 1.00 58.94 110 GLY A C 1
ATOM 890 O O . GLY A 1 110 ? -19.718 4.135 -3.488 1.00 58.94 110 GLY A O 1
ATOM 891 N N . VAL A 1 111 ? -18.643 2.372 -2.609 1.00 61.31 111 VAL A N 1
ATOM 892 C CA . VAL A 1 111 ? -19.399 2.385 -1.348 1.00 61.31 111 VAL A CA 1
ATOM 893 C C . VAL A 1 111 ? -18.903 3.585 -0.535 1.00 61.31 111 VAL A C 1
ATOM 895 O O . VAL A 1 111 ? -17.734 3.928 -0.663 1.00 61.31 111 VAL A O 1
ATOM 898 N N . ALA A 1 112 ? -19.754 4.246 0.260 1.00 57.66 112 ALA A N 1
ATOM 899 C CA . ALA A 1 112 ? -19.339 5.388 1.084 1.00 57.66 112 ALA A CA 1
ATOM 900 C C . ALA A 1 112 ? -18.049 5.049 1.857 1.00 57.66 112 ALA A C 1
ATOM 902 O O . ALA A 1 112 ? -18.043 4.188 2.740 1.00 57.66 112 ALA A O 1
ATOM 903 N N . GLY A 1 113 ? -16.948 5.661 1.418 1.00 51.34 113 GLY A N 1
ATOM 904 C CA . GLY A 1 113 ? -15.598 5.318 1.830 1.00 51.34 113 GLY A CA 1
ATOM 905 C C . GLY A 1 113 ? -15.297 5.814 3.228 1.00 51.34 113 GLY A C 1
ATOM 906 O O . GLY A 1 113 ? -15.777 6.857 3.665 1.00 51.34 113 GLY A O 1
ATOM 907 N N . PHE A 1 114 ? -14.480 5.048 3.934 1.00 58.91 114 PHE A N 1
ATOM 908 C CA . PHE A 1 114 ? -13.868 5.490 5.171 1.00 58.91 114 PHE A CA 1
ATOM 909 C C . PHE A 1 114 ? -12.785 6.519 4.830 1.00 58.91 114 PHE A C 1
ATOM 911 O O . PHE A 1 114 ? -11.794 6.169 4.189 1.00 58.91 114 PHE A O 1
ATOM 918 N N . ASP A 1 115 ? -12.972 7.773 5.244 1.00 61.97 115 ASP A N 1
ATOM 919 C CA . ASP A 1 115 ? -11.957 8.816 5.097 1.00 61.97 115 ASP A CA 1
ATOM 920 C C . ASP A 1 115 ? -10.777 8.516 6.035 1.00 61.97 115 ASP A C 1
ATOM 922 O O . ASP A 1 115 ? -10.797 8.795 7.239 1.00 61.97 115 ASP A O 1
ATOM 926 N N . ALA A 1 116 ? -9.762 7.864 5.469 1.00 62.84 116 ALA A N 1
ATOM 927 C CA . ALA A 1 116 ? -8.577 7.427 6.189 1.00 62.84 116 ALA A CA 1
ATOM 928 C C . ALA A 1 116 ? -7.784 8.606 6.766 1.00 62.84 116 ALA A C 1
ATOM 930 O O . ALA A 1 116 ? -7.204 8.469 7.841 1.00 62.84 116 ALA A O 1
ATOM 931 N N . GLU A 1 117 ? -7.790 9.754 6.087 1.00 69.12 117 GLU A N 1
ATOM 932 C CA . GLU A 1 117 ? -7.055 10.947 6.504 1.00 69.12 117 GLU A CA 1
ATOM 933 C C . GLU A 1 117 ? -7.758 11.614 7.688 1.00 69.12 117 GLU A C 1
ATOM 935 O O . GLU A 1 117 ? -7.131 11.907 8.709 1.00 69.12 117 GLU A O 1
ATOM 940 N N . ALA A 1 118 ? -9.086 11.744 7.627 1.00 68.75 118 ALA A N 1
ATOM 941 C CA . ALA A 1 118 ? -9.872 12.195 8.771 1.00 68.75 118 ALA A CA 1
ATOM 942 C C . ALA A 1 118 ? -9.697 11.270 9.986 1.00 68.75 118 ALA A C 1
ATOM 944 O O . ALA A 1 118 ? -9.578 11.748 11.116 1.00 68.75 118 ALA A O 1
ATOM 945 N N . PHE A 1 119 ? -9.634 9.952 9.783 1.00 73.81 119 PHE A N 1
ATOM 946 C CA . PHE A 1 119 ? -9.480 9.010 10.889 1.00 73.81 119 PHE A CA 1
ATOM 947 C C . PHE A 1 119 ? -8.063 8.971 11.465 1.00 73.81 119 PHE A C 1
ATOM 949 O O . PHE A 1 119 ? -7.909 8.845 12.678 1.00 73.81 119 PHE A O 1
ATOM 956 N N . GLU A 1 120 ? -7.025 9.108 10.640 1.00 78.44 120 GLU A N 1
ATOM 957 C CA . GLU A 1 120 ? -5.644 9.253 11.106 1.00 78.44 120 GLU A CA 1
ATOM 958 C C . GLU A 1 120 ? -5.469 10.550 11.901 1.00 78.44 120 GLU A C 1
ATOM 960 O O . GLU A 1 120 ? -4.865 10.535 12.975 1.00 78.44 120 GLU A O 1
ATOM 965 N N . ASN A 1 121 ? -6.097 11.641 11.458 1.00 75.31 121 ASN A N 1
ATOM 966 C CA . ASN A 1 121 ? -6.173 12.897 12.203 1.00 75.31 121 ASN A CA 1
ATOM 967 C C . ASN A 1 121 ? -6.930 12.740 13.531 1.00 75.31 121 ASN A C 1
ATOM 969 O O . ASN A 1 121 ? -6.513 13.280 14.555 1.00 75.31 121 ASN A O 1
ATOM 973 N N . LEU A 1 122 ? -8.023 11.973 13.563 1.00 78.81 122 LEU A N 1
ATOM 974 C CA . LEU A 1 122 ? -8.741 11.670 14.805 1.00 78.81 122 LEU A CA 1
ATOM 975 C C . LEU A 1 122 ? -7.916 10.784 15.745 1.00 78.81 122 LEU A C 1
ATOM 977 O O . LEU A 1 122 ? -7.916 11.022 16.951 1.00 78.81 122 LEU A O 1
ATOM 981 N N . LEU A 1 123 ? -7.195 9.796 15.212 1.00 79.50 123 LEU A N 1
ATOM 982 C CA . LEU A 1 123 ? -6.354 8.879 15.976 1.00 79.50 123 LEU A CA 1
ATOM 983 C C . LEU A 1 123 ? -5.135 9.597 16.555 1.00 79.50 123 LEU A C 1
ATOM 985 O O . LEU A 1 123 ? -4.856 9.452 17.739 1.00 79.50 123 LEU A O 1
ATOM 989 N N . THR A 1 124 ? -4.436 10.401 15.755 1.00 78.25 124 THR A N 1
ATOM 990 C CA . THR A 1 124 ? -3.336 11.251 16.231 1.00 78.25 124 THR A CA 1
ATOM 991 C C . THR A 1 124 ? -3.853 12.250 17.254 1.00 78.25 124 THR A C 1
ATOM 993 O O . THR A 1 124 ? -3.288 12.355 18.339 1.00 78.25 124 THR A O 1
ATOM 996 N N . ARG A 1 125 ? -4.992 12.904 17.002 1.00 76.25 125 ARG A N 1
ATOM 997 C CA . ARG A 1 125 ? -5.623 13.777 17.997 1.00 76.25 125 ARG A CA 1
ATOM 998 C C . ARG A 1 125 ? -5.985 13.033 19.281 1.00 76.25 125 ARG A C 1
ATOM 1000 O O . ARG A 1 125 ? -5.860 13.627 20.343 1.00 76.25 125 ARG A O 1
ATOM 1007 N N . ALA A 1 126 ? -6.420 11.778 19.215 1.00 74.06 126 ALA A N 1
ATOM 1008 C CA . ALA A 1 126 ? -6.726 10.959 20.388 1.00 74.06 126 ALA A CA 1
ATOM 1009 C C . ALA A 1 126 ? -5.460 10.502 21.135 1.00 74.06 126 ALA A C 1
ATOM 1011 O O . ALA A 1 126 ? -5.425 10.575 22.359 1.00 74.06 126 ALA A O 1
ATOM 1012 N N . LEU A 1 127 ? -4.411 10.100 20.410 1.00 76.56 127 LEU A N 1
ATOM 1013 C CA . LEU A 1 127 ? -3.113 9.680 20.952 1.00 76.56 127 LEU A CA 1
ATOM 1014 C C . LEU A 1 127 ? -2.354 10.838 21.609 1.00 76.56 127 LEU A C 1
ATOM 1016 O O . LEU A 1 127 ? -1.733 10.652 22.650 1.00 76.56 127 LEU A O 1
ATOM 1020 N N . TYR A 1 128 ? -2.418 12.037 21.025 1.00 71.38 128 TYR A N 1
ATOM 1021 C CA . TYR A 1 128 ? -1.707 13.221 21.514 1.00 71.38 128 TYR A CA 1
ATOM 1022 C C . TYR A 1 128 ? -2.551 14.121 22.432 1.00 71.38 128 TYR A C 1
ATOM 1024 O O . TYR A 1 128 ? -1.995 15.017 23.068 1.00 71.38 128 TYR A O 1
ATOM 1032 N N . ARG A 1 129 ? -3.869 13.888 22.560 1.00 60.53 129 ARG A N 1
ATOM 1033 C CA . ARG A 1 129 ? -4.736 14.642 23.488 1.00 60.53 129 ARG A CA 1
ATOM 1034 C C . ARG A 1 129 ? -4.315 14.554 24.962 1.00 60.53 129 ARG A C 1
ATOM 1036 O O . ARG A 1 129 ? -4.329 15.610 25.586 1.00 60.53 129 ARG A O 1
ATOM 1043 N N . PRO A 1 130 ? -3.916 13.395 25.527 1.00 56.78 130 PRO A N 1
ATOM 1044 C CA . PRO A 1 130 ? -3.530 13.351 26.940 1.00 56.78 130 PRO A CA 1
ATOM 1045 C C . PRO A 1 130 ? -2.115 13.898 27.205 1.00 56.78 130 PRO A C 1
ATOM 1047 O O . PRO A 1 130 ? -1.854 14.430 28.278 1.00 56.78 130 PRO A O 1
ATOM 1050 N N . ALA A 1 131 ? -1.205 13.861 26.223 1.00 57.06 131 ALA A N 1
ATOM 1051 C CA . ALA A 1 131 ? 0.183 14.297 26.424 1.00 57.06 131 ALA A CA 1
ATOM 1052 C C . ALA A 1 131 ? 0.341 15.824 26.562 1.00 57.06 131 ALA A C 1
ATOM 1054 O O . ALA A 1 131 ? 1.313 16.302 27.147 1.00 57.06 131 ALA A O 1
ATOM 1055 N N . LEU A 1 132 ? -0.595 16.611 26.020 1.00 54.97 132 LEU A N 1
ATOM 1056 C CA . LEU A 1 132 ? -0.563 18.070 26.148 1.00 54.97 132 LEU A CA 1
ATOM 1057 C C . LEU A 1 132 ? -0.994 18.550 27.537 1.00 54.97 132 LEU A C 1
ATOM 1059 O O . LEU A 1 132 ? -0.535 19.607 27.957 1.00 54.97 132 LEU A O 1
ATOM 1063 N N . GLU A 1 133 ? -1.840 17.809 28.254 1.00 61.00 133 GLU A N 1
ATOM 1064 C CA . GLU A 1 133 ? -2.221 18.161 29.630 1.00 61.00 133 GLU A CA 1
ATOM 1065 C C . GLU A 1 133 ? -1.103 17.795 30.613 1.00 61.00 133 GLU A C 1
ATOM 1067 O O . GLU A 1 133 ? -0.672 18.646 31.389 1.00 61.00 133 GLU A O 1
ATOM 1072 N N . GLU A 1 134 ? -0.507 16.609 30.467 1.00 60.72 134 GLU A N 1
ATOM 1073 C CA . GLU A 1 134 ? 0.607 16.157 31.313 1.00 60.72 134 GLU A CA 1
ATOM 1074 C C . GLU A 1 134 ? 1.888 17.003 31.123 1.00 60.72 134 GLU A C 1
ATOM 1076 O O . GLU A 1 134 ? 2.639 17.263 32.067 1.00 60.72 134 GLU A O 1
ATOM 1081 N N . ASN A 1 135 ? 2.135 17.504 29.905 1.00 64.12 135 ASN A N 1
ATOM 1082 C CA . ASN A 1 135 ? 3.253 18.415 29.639 1.00 64.12 135 ASN A CA 1
ATOM 1083 C C . ASN A 1 135 ? 2.983 19.860 30.080 1.00 64.12 135 ASN A C 1
ATOM 1085 O O . ASN A 1 135 ? 3.940 20.573 30.378 1.00 64.12 135 ASN A O 1
ATOM 1089 N N . LYS A 1 136 ? 1.722 20.310 30.153 1.00 66.38 136 LYS A N 1
ATOM 1090 C CA . LYS A 1 136 ? 1.391 21.639 30.698 1.00 66.38 136 LYS A CA 1
ATOM 1091 C C . LYS A 1 136 ? 1.732 21.723 32.180 1.00 66.38 136 LYS A C 1
ATOM 1093 O O . LYS A 1 136 ? 2.344 22.704 32.590 1.00 66.38 136 LYS A O 1
ATOM 1098 N N . GLU A 1 137 ? 1.422 20.688 32.956 1.00 70.19 137 GLU A N 1
ATOM 1099 C CA . GLU A 1 137 ? 1.770 20.638 34.381 1.00 70.19 137 GLU A CA 1
ATOM 1100 C C . GLU A 1 137 ? 3.290 20.657 34.596 1.00 70.19 137 GLU A C 1
ATOM 1102 O O . GLU A 1 137 ? 3.796 21.453 35.389 1.00 70.19 137 GLU A O 1
ATOM 1107 N N . LYS A 1 138 ? 4.045 19.871 33.816 1.00 73.00 138 LYS A N 1
ATOM 1108 C CA . LYS A 1 138 ? 5.519 19.879 33.863 1.00 73.00 138 LYS A CA 1
ATOM 1109 C C . LYS A 1 138 ? 6.117 21.223 33.436 1.00 73.00 138 LYS A C 1
ATOM 1111 O O . LYS A 1 138 ? 7.076 21.684 34.047 1.00 73.00 138 LYS A O 1
ATOM 1116 N N . MET A 1 139 ? 5.546 21.874 32.423 1.00 73.94 139 MET A N 1
ATOM 1117 C CA . MET A 1 139 ? 6.000 23.184 31.943 1.00 73.94 139 MET A CA 1
ATOM 1118 C C . MET A 1 139 ? 5.740 24.295 32.968 1.00 73.94 139 MET A C 1
ATOM 1120 O O . MET A 1 139 ? 6.612 25.133 33.189 1.00 73.94 139 MET A O 1
ATOM 1124 N N . ILE A 1 140 ? 4.582 24.270 33.638 1.00 82.12 140 ILE A N 1
ATOM 1125 C CA . ILE A 1 140 ? 4.250 25.202 34.725 1.00 82.12 140 ILE A CA 1
ATOM 1126 C C . ILE A 1 140 ? 5.197 24.992 35.914 1.00 82.12 140 ILE A C 1
ATOM 1128 O O . ILE A 1 140 ? 5.719 25.963 36.460 1.00 82.12 140 ILE A O 1
ATOM 1132 N N . LEU A 1 141 ? 5.492 23.741 36.276 1.00 82.06 141 LEU A N 1
ATOM 1133 C CA . LEU A 1 141 ? 6.404 23.425 37.376 1.00 82.06 141 LEU A CA 1
ATOM 1134 C C . LEU A 1 141 ? 7.844 23.892 37.092 1.00 82.06 141 LEU A C 1
ATOM 1136 O O . LEU A 1 141 ? 8.477 24.490 37.961 1.00 82.06 141 LEU A O 1
ATOM 1140 N N . ILE A 1 142 ? 8.340 23.712 35.863 1.00 83.31 142 ILE A N 1
ATOM 1141 C CA . ILE A 1 142 ? 9.652 24.231 35.435 1.00 83.31 142 ILE A CA 1
ATOM 1142 C C . ILE A 1 142 ? 9.676 25.767 35.462 1.00 83.31 142 ILE A C 1
ATOM 1144 O O . ILE A 1 142 ? 10.652 26.352 35.932 1.00 83.31 142 ILE A O 1
ATOM 1148 N N . ALA A 1 143 ? 8.607 26.431 35.013 1.00 86.31 143 ALA A N 1
ATOM 1149 C CA . ALA A 1 143 ? 8.518 27.890 35.045 1.00 86.31 143 ALA A CA 1
ATOM 1150 C C . ALA A 1 143 ? 8.579 28.444 36.481 1.00 86.31 143 ALA A C 1
ATOM 1152 O O . ALA A 1 143 ? 9.296 29.412 36.730 1.00 86.31 143 ALA A O 1
ATOM 1153 N N . ILE A 1 144 ? 7.903 27.798 37.439 1.00 90.88 144 ILE A N 1
ATOM 1154 C CA . ILE A 1 144 ? 7.955 28.174 38.863 1.00 90.88 144 ILE A CA 1
ATOM 1155 C C . ILE A 1 144 ? 9.378 28.033 39.417 1.00 90.88 144 ILE A C 1
ATOM 1157 O O . ILE A 1 144 ? 9.845 28.924 40.125 1.00 90.88 144 ILE A O 1
ATOM 1161 N N . ILE A 1 145 ? 10.091 26.958 39.066 1.00 90.12 145 ILE A N 1
ATOM 1162 C CA . ILE A 1 145 ? 11.483 26.749 39.495 1.00 90.12 145 ILE A CA 1
ATOM 1163 C C . ILE A 1 145 ? 12.389 27.859 38.950 1.00 90.12 145 ILE A C 1
ATOM 1165 O O . ILE A 1 145 ? 13.171 28.432 39.705 1.00 90.12 145 ILE A O 1
ATOM 1169 N N . ILE A 1 146 ? 12.262 28.203 37.665 1.00 90.00 146 ILE A N 1
ATOM 1170 C CA . ILE A 1 146 ? 13.065 29.263 37.038 1.00 90.00 146 ILE A CA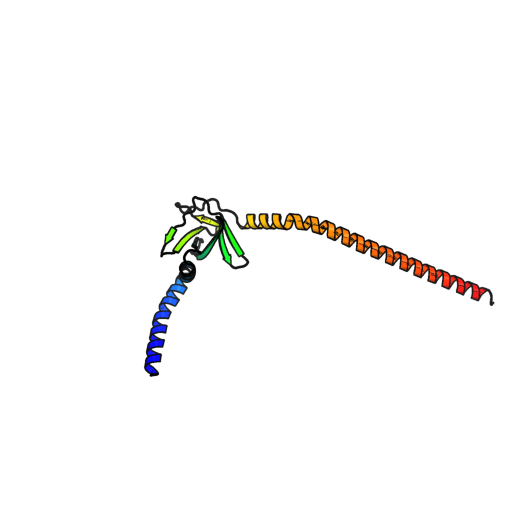 1
ATOM 1171 C C . ILE A 1 146 ? 12.811 30.612 37.717 1.00 90.00 146 ILE A C 1
ATOM 1173 O O . ILE A 1 146 ? 13.765 31.308 38.064 1.00 90.00 146 ILE A O 1
ATOM 1177 N N . VAL A 1 147 ? 11.543 30.966 37.952 1.00 93.12 147 VAL A N 1
ATOM 1178 C CA . VAL A 1 147 ? 11.177 32.206 38.654 1.00 93.12 147 VAL A CA 1
ATOM 1179 C C . VAL A 1 147 ? 11.724 32.202 40.083 1.00 93.12 147 VAL A C 1
ATOM 1181 O O . VAL A 1 147 ? 12.286 33.204 40.521 1.00 93.12 147 VAL A O 1
ATOM 1184 N N . GLY A 1 148 ? 11.640 31.072 40.789 1.00 91.69 148 GLY A N 1
ATOM 1185 C CA . GLY A 1 148 ? 12.198 30.919 42.133 1.00 91.69 148 GLY A CA 1
ATOM 1186 C C . GLY A 1 148 ? 13.710 31.151 42.178 1.00 91.69 148 GLY A C 1
ATOM 1187 O O . GLY A 1 148 ? 14.190 31.909 43.020 1.00 91.69 148 GLY A O 1
ATOM 1188 N N . VAL A 1 149 ? 14.462 30.571 41.237 1.00 91.88 149 VAL A N 1
ATOM 1189 C CA . VAL A 1 149 ? 15.915 30.788 41.120 1.00 91.88 149 VAL A CA 1
ATOM 1190 C C . VAL A 1 149 ? 16.228 32.260 40.837 1.00 91.88 149 VAL A C 1
ATOM 1192 O O . VAL A 1 149 ? 17.125 32.826 41.460 1.00 91.88 149 VAL A O 1
ATOM 1195 N N . LEU A 1 150 ? 15.459 32.905 39.957 1.00 90.06 150 LEU A N 1
ATOM 1196 C CA . LEU A 1 150 ? 15.616 34.324 39.627 1.00 90.06 150 LEU A CA 1
ATOM 1197 C C . LEU A 1 150 ? 15.442 35.232 40.853 1.00 90.06 150 LEU A C 1
ATOM 1199 O O . LEU A 1 150 ? 16.255 36.129 41.070 1.00 90.06 150 LEU A O 1
ATOM 1203 N N . VAL A 1 151 ? 14.437 34.965 41.692 1.00 92.06 151 VAL A N 1
ATOM 1204 C CA . VAL A 1 151 ? 14.200 35.726 42.930 1.00 92.06 151 VAL A CA 1
ATOM 1205 C C . VAL A 1 151 ? 15.368 35.576 43.907 1.00 92.06 151 VAL A C 1
ATOM 1207 O O . VAL A 1 151 ? 15.827 36.572 44.466 1.00 92.06 151 VAL A O 1
ATOM 1210 N N . VAL A 1 152 ? 15.892 34.359 44.085 1.00 90.50 152 VAL A N 1
ATOM 1211 C CA . VAL A 1 152 ? 17.039 34.106 44.976 1.00 90.50 152 VAL A CA 1
ATOM 1212 C C . VAL A 1 152 ? 18.288 34.849 44.497 1.00 90.50 152 VAL A C 1
ATOM 1214 O O . VAL A 1 152 ? 18.974 35.478 45.303 1.00 90.50 152 VAL A O 1
ATOM 1217 N N . VAL A 1 153 ? 18.558 34.841 43.188 1.00 90.00 153 VAL A N 1
ATOM 1218 C CA . VAL A 1 153 ? 19.682 35.586 42.599 1.00 90.00 153 VAL A CA 1
ATOM 1219 C C . VAL A 1 153 ? 19.514 37.093 42.814 1.00 90.00 153 VAL A C 1
ATOM 1221 O O . VAL A 1 153 ? 20.461 37.753 43.241 1.00 90.00 153 VAL A O 1
ATOM 1224 N N . CYS A 1 154 ? 18.317 37.643 42.595 1.00 85.12 154 CYS A N 1
ATOM 1225 C CA . CYS A 1 154 ? 18.044 39.060 42.842 1.00 85.12 154 CYS A CA 1
ATOM 1226 C C . CYS A 1 154 ? 18.257 39.452 44.311 1.00 85.12 154 CYS A C 1
ATOM 1228 O O . CYS A 1 154 ? 18.875 40.482 44.580 1.00 85.12 154 CYS A O 1
ATOM 1230 N N . LEU A 1 155 ? 17.799 38.634 45.262 1.00 88.94 155 LEU A N 1
ATOM 1231 C CA . LEU A 1 155 ? 18.008 38.889 46.691 1.00 88.94 155 LEU A CA 1
ATOM 1232 C C . LEU A 1 155 ? 19.494 38.844 47.070 1.00 88.94 155 LEU A C 1
ATOM 1234 O O . LEU A 1 155 ? 19.961 39.722 47.793 1.00 88.94 155 LEU A O 1
ATOM 1238 N N . GLY A 1 156 ? 20.254 37.880 46.539 1.00 84.19 156 GLY A N 1
ATOM 1239 C CA . GLY A 1 156 ? 21.700 37.793 46.761 1.00 84.19 156 GLY A CA 1
ATOM 1240 C C . GLY A 1 156 ? 22.459 39.009 46.222 1.00 84.19 156 GLY A C 1
ATOM 1241 O O . GLY A 1 156 ? 23.334 39.550 46.901 1.00 84.19 156 GLY A O 1
ATOM 1242 N N . LEU A 1 157 ? 22.081 39.498 45.036 1.00 83.38 157 LEU A N 1
ATOM 1243 C CA . LEU A 1 157 ? 22.657 40.717 44.467 1.00 83.38 157 LEU A CA 1
ATOM 1244 C C . LEU A 1 157 ? 22.328 41.948 45.320 1.00 83.38 157 LEU A C 1
ATOM 1246 O O . LEU A 1 157 ? 23.233 42.729 45.609 1.00 83.38 157 LEU A O 1
ATOM 1250 N N . LEU A 1 158 ? 21.087 42.094 45.795 1.00 82.94 158 LEU A N 1
ATOM 1251 C CA . LEU A 1 158 ? 20.702 43.196 46.685 1.00 82.94 158 LEU A CA 1
ATOM 1252 C C . LEU A 1 158 ? 21.511 43.199 47.989 1.00 82.94 158 LEU A C 1
ATOM 1254 O O . LEU A 1 158 ? 21.991 44.251 48.407 1.00 82.94 158 LEU A O 1
ATOM 1258 N N . TRP A 1 159 ? 21.735 42.027 48.589 1.00 83.19 159 TRP A N 1
ATOM 1259 C CA . TRP A 1 159 ? 22.580 41.895 49.780 1.00 83.19 1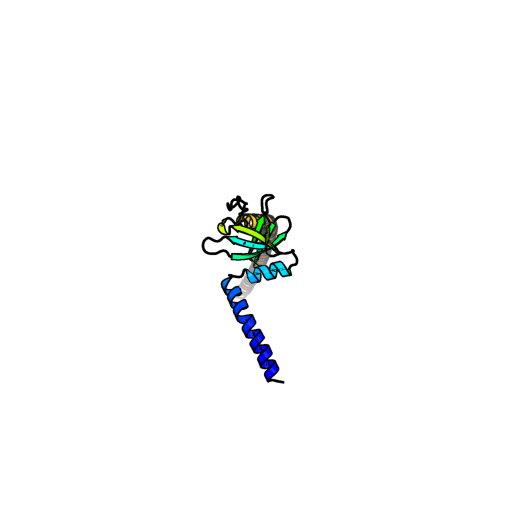59 TRP A CA 1
ATOM 1260 C C . TRP A 1 159 ? 24.037 42.278 49.499 1.00 83.19 159 TRP A C 1
ATOM 1262 O O . TRP A 1 159 ? 24.658 42.977 50.301 1.00 83.19 159 TRP A O 1
ATOM 1272 N N . SER A 1 160 ? 24.579 41.876 48.345 1.00 78.25 160 SER A N 1
ATOM 1273 C CA . SER A 1 160 ? 25.945 42.237 47.949 1.00 78.25 160 SER A CA 1
ATOM 1274 C C . SER A 1 160 ? 26.118 43.748 47.743 1.00 78.25 160 SER A C 1
ATOM 1276 O O . SER A 1 160 ? 27.105 44.322 48.205 1.00 78.25 160 SER A O 1
ATOM 1278 N N . VAL A 1 161 ? 25.129 44.412 47.132 1.00 78.50 161 VAL A N 1
ATOM 1279 C CA . VAL A 1 161 ? 25.120 45.868 46.933 1.00 78.50 161 VAL A CA 1
ATOM 1280 C C . VAL A 1 161 ? 25.021 46.589 48.275 1.00 78.50 161 VAL A C 1
ATOM 1282 O O . VAL A 1 161 ? 25.778 47.526 48.518 1.00 78.50 161 VAL A O 1
ATOM 1285 N N . GLN A 1 162 ? 24.153 46.136 49.182 1.00 75.12 162 GLN A N 1
ATOM 1286 C CA . GLN A 1 162 ? 24.033 46.737 50.510 1.00 75.12 162 GLN A CA 1
ATOM 1287 C C . GLN A 1 162 ? 25.335 46.607 51.316 1.00 75.12 162 GLN A C 1
ATOM 1289 O O . GLN A 1 162 ? 25.760 47.577 51.940 1.00 75.12 162 GLN A O 1
ATOM 1294 N N . GLY A 1 163 ? 26.026 45.465 51.225 1.00 72.94 163 GLY A N 1
ATOM 1295 C CA . GLY A 1 1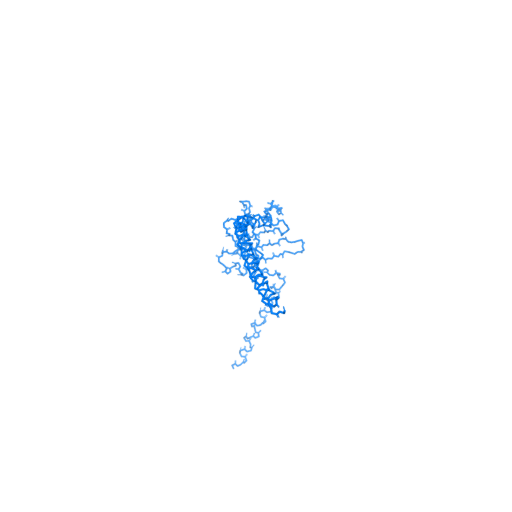63 ? 27.352 45.282 51.822 1.00 72.94 163 GLY A CA 1
ATOM 1296 C C . GLY A 1 163 ? 28.406 46.250 51.268 1.00 72.94 163 GLY A C 1
ATOM 1297 O O . GLY A 1 163 ? 29.177 46.822 52.038 1.00 72.94 163 GLY A O 1
ATOM 1298 N N . GLN A 1 164 ? 28.412 46.496 49.954 1.00 72.94 164 GLN A N 1
ATOM 1299 C CA . GLN A 1 164 ? 29.319 47.468 49.327 1.00 72.94 164 GLN A CA 1
ATOM 1300 C C . GLN A 1 164 ? 29.002 48.915 49.733 1.00 72.94 164 GLN A C 1
ATOM 1302 O O . GLN A 1 164 ? 29.921 49.688 50.002 1.00 72.94 164 GLN A O 1
ATOM 1307 N N . VAL A 1 165 ? 27.721 49.281 49.841 1.00 71.94 165 VAL A N 1
ATOM 1308 C CA . VAL A 1 165 ? 27.298 50.611 50.313 1.00 71.94 165 VAL A CA 1
ATOM 1309 C C . VAL A 1 165 ? 27.694 50.828 51.776 1.00 71.94 165 VAL A C 1
ATOM 1311 O O . VAL A 1 165 ? 28.232 51.882 52.113 1.00 71.94 165 VAL A O 1
ATOM 1314 N N . SER A 1 166 ? 27.506 49.830 52.645 1.00 71.62 166 SER A N 1
ATOM 1315 C CA . SER A 1 166 ? 27.957 49.900 54.041 1.00 71.62 166 SER A CA 1
ATOM 1316 C C . SER A 1 166 ? 29.483 49.988 54.162 1.00 71.62 166 SER A C 1
ATOM 1318 O O . SER A 1 166 ? 29.985 50.722 55.012 1.00 71.62 166 SER A O 1
ATOM 1320 N N . ALA A 1 167 ? 30.235 49.303 53.295 1.00 66.31 167 ALA A N 1
ATOM 1321 C CA . ALA A 1 167 ? 31.693 49.411 53.254 1.00 66.31 167 ALA A CA 1
ATOM 1322 C C . ALA A 1 167 ? 32.164 50.809 52.804 1.00 66.31 167 ALA A C 1
ATOM 1324 O O . ALA A 1 167 ? 33.056 51.379 53.428 1.00 66.31 167 ALA A O 1
ATOM 1325 N N . LEU A 1 168 ? 31.534 51.399 51.781 1.00 65.50 168 LEU A N 1
ATOM 1326 C CA . LEU A 1 168 ? 31.824 52.767 51.326 1.00 65.50 168 LEU A CA 1
ATOM 1327 C C . LEU A 1 168 ? 31.476 53.827 52.386 1.00 65.50 168 LEU A C 1
ATOM 1329 O O . LEU A 1 168 ? 32.240 54.774 52.578 1.00 65.50 168 LEU A O 1
ATOM 1333 N N . GLY A 1 169 ? 30.371 53.651 53.118 1.00 62.75 169 GLY A N 1
ATOM 1334 C CA . GLY A 1 169 ? 29.978 54.544 54.216 1.00 62.75 169 GLY A CA 1
ATOM 1335 C C . GLY A 1 169 ? 30.991 54.588 55.370 1.00 62.75 169 GLY A C 1
ATOM 1336 O O . GLY A 1 169 ? 31.214 55.650 55.955 1.00 62.75 169 GLY A O 1
ATOM 1337 N N . ASN A 1 170 ? 31.665 53.468 55.648 1.00 58.97 170 ASN A N 1
ATOM 1338 C CA . ASN A 1 170 ? 32.713 53.390 56.671 1.00 58.97 170 ASN A CA 1
ATOM 1339 C C . ASN A 1 170 ? 34.052 54.001 56.219 1.00 58.97 170 ASN A C 1
ATOM 1341 O O . ASN A 1 170 ? 34.815 54.484 57.049 1.00 58.97 170 ASN A O 1
ATOM 1345 N N . VAL A 1 171 ? 34.349 54.026 54.915 1.00 57.22 171 VAL A N 1
ATOM 1346 C CA . VAL A 1 171 ? 35.562 54.691 54.401 1.00 57.22 171 VAL A CA 1
ATOM 1347 C C . VAL A 1 171 ? 35.424 56.215 54.478 1.00 57.22 171 VAL A C 1
ATOM 1349 O O . VAL A 1 171 ? 36.363 56.889 54.894 1.00 57.22 171 VAL A O 1
ATOM 1352 N N . GLY A 1 172 ? 34.241 56.762 54.167 1.00 54.50 172 GLY A N 1
ATOM 1353 C CA . GLY A 1 172 ? 33.986 58.208 54.230 1.00 54.50 172 GLY A CA 1
ATOM 1354 C C . GLY A 1 172 ? 34.078 58.805 55.641 1.00 54.50 172 GLY A C 1
ATOM 1355 O O . GLY A 1 172 ? 34.512 59.945 55.796 1.00 54.50 172 GLY A O 1
ATOM 1356 N N . THR A 1 173 ? 33.738 58.026 56.673 1.00 52.16 173 THR A N 1
ATOM 1357 C CA . THR A 1 173 ? 33.823 58.448 58.083 1.00 52.16 173 THR A CA 1
ATOM 1358 C C . THR A 1 173 ? 35.248 58.436 58.636 1.00 52.16 173 THR A C 1
ATOM 1360 O O . THR A 1 173 ? 35.556 59.236 59.514 1.00 52.16 173 THR A O 1
ATOM 1363 N N . ILE A 1 174 ? 36.147 57.596 58.113 1.00 52.62 174 ILE A N 1
ATOM 1364 C CA . ILE A 1 174 ? 37.556 57.579 58.546 1.00 52.62 174 ILE A CA 1
ATOM 1365 C C . ILE A 1 174 ? 38.315 58.784 57.968 1.00 52.62 174 ILE A C 1
ATOM 1367 O O . ILE A 1 174 ? 39.135 59.385 58.660 1.00 52.62 174 ILE A O 1
ATOM 1371 N N . THR A 1 175 ? 38.008 59.207 56.738 1.00 50.09 175 THR A N 1
ATOM 1372 C CA . THR A 1 175 ? 38.650 60.378 56.115 1.00 50.09 175 THR A CA 1
ATOM 1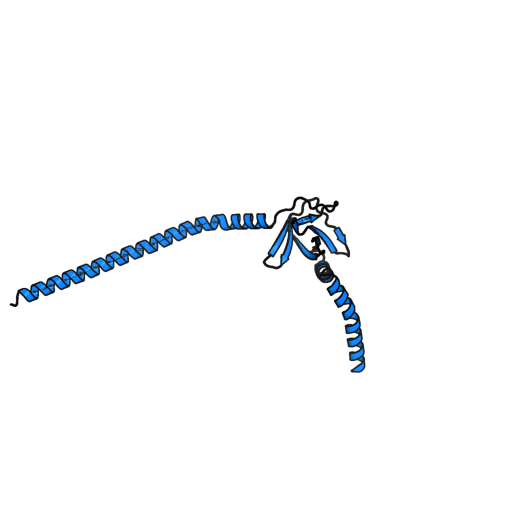373 C C . THR A 1 175 ? 38.218 61.723 56.699 1.00 50.09 175 THR A C 1
ATOM 1375 O O . THR A 1 175 ? 38.988 62.672 56.630 1.00 50.09 175 THR A O 1
ATOM 1378 N N . SER A 1 176 ? 37.031 61.832 57.305 1.00 48.62 176 SER A N 1
ATOM 1379 C CA . SER A 1 176 ? 36.569 63.088 57.924 1.00 48.62 176 SER A CA 1
ATOM 1380 C C . SER A 1 176 ? 37.071 63.311 59.355 1.00 48.62 176 SER A C 1
ATOM 1382 O O . SER A 1 176 ? 36.801 64.360 59.927 1.00 48.62 176 SER A O 1
ATOM 1384 N N . VAL A 1 177 ? 37.753 62.329 59.956 1.00 50.06 177 VAL A N 1
ATOM 1385 C CA . VAL A 1 177 ? 38.337 62.435 61.310 1.00 50.06 177 VAL A CA 1
ATOM 1386 C C . VAL A 1 177 ? 39.840 62.757 61.254 1.00 50.06 177 VAL A C 1
ATOM 1388 O O . VAL A 1 177 ? 40.441 63.087 62.272 1.00 50.06 177 VAL A O 1
ATOM 1391 N N . VAL A 1 178 ? 40.450 62.718 60.063 1.00 49.03 178 VAL A N 1
ATOM 1392 C CA . VAL A 1 178 ? 41.858 63.079 59.830 1.00 49.03 178 VAL A CA 1
ATOM 1393 C C . VAL A 1 178 ? 41.940 64.257 58.853 1.00 49.03 178 VAL A C 1
ATOM 1395 O O . VAL A 1 178 ? 42.541 64.142 57.790 1.00 49.03 178 VAL A O 1
ATOM 1398 N N . VAL A 1 179 ? 41.300 65.378 59.197 1.00 40.72 179 VAL A N 1
ATOM 1399 C CA . VAL A 1 179 ? 41.611 66.731 58.694 1.00 40.72 179 VAL A CA 1
ATOM 1400 C C . VAL A 1 179 ? 41.350 67.724 59.817 1.00 40.72 179 VAL A C 1
ATOM 1402 O O . VAL A 1 179 ? 40.277 67.606 60.449 1.00 40.72 179 VAL A O 1
#